Protein AF-A0AA87IDF7-F1 (afdb_monomer_lite)

Radius of gyration: 28.56 Å; chains: 1; bounding box: 85×24×60 Å

Sequence (107 aa):
MALTIEEQHETNDLDHDILATREVTFICGHKRVYEDISACQKSWMERCQRCPNCQYKRDKAYVEKLSAEINSPELLEMWLKEAPPTKTSRKGAIRLFRQGTSINTDD

Organism: NCBI:txid1161744

pLDDT: mean 75.84, std 19.81, range [39.59, 96.5]

Secondary structure (DSSP, 8-state):
------S------------EEEEEE-TTS-EEEEEEE-HHHHHHHHHHPPPHHHHHHHHHHHHHHHHHHHT-HHHHHHHHHHSPPPTTTHHHHHHHHHHTT------

Foldseek 3Di:
DDDDPDDDPVPPCPVPQFFAWDWAQAPVRDIDIDGGGGPVRSVCCRPPNHDPVVVVVVVVVVVVVVVCVVLPVVVVVVVCVVPPDDPVCPVVVVVVSVVVPDPDPDD

Structure (mmCIF, N/CA/C/O backbone):
data_AF-A0AA87IDF7-F1
#
_entry.id   AF-A0AA87IDF7-F1
#
loop_
_atom_site.group_PDB
_atom_site.id
_atom_site.type_symbol
_atom_site.label_atom_id
_atom_site.label_alt_id
_atom_site.label_comp_id
_atom_site.label_asym_id
_atom_site.label_entity_id
_atom_site.label_seq_id
_atom_site.pdbx_PDB_ins_code
_atom_site.Cartn_x
_atom_site.Cartn_y
_atom_site.Cartn_z
_atom_site.occupancy
_atom_site.B_iso_or_equiv
_atom_site.auth_seq_id
_atom_site.auth_comp_id
_atom_site.auth_asym_id
_atom_site.auth_atom_id
_atom_site.pdbx_PDB_model_num
ATOM 1 N N . MET A 1 1 ? 59.577 0.515 -18.486 1.00 39.59 1 MET A N 1
ATOM 2 C CA . MET A 1 1 ? 58.398 0.819 -19.321 1.00 39.59 1 MET A CA 1
ATOM 3 C C . MET A 1 1 ? 57.307 1.277 -18.376 1.00 39.59 1 MET A C 1
ATOM 5 O O . MET A 1 1 ? 56.912 0.500 -17.518 1.00 39.59 1 MET A O 1
ATOM 9 N N . ALA A 1 2 ? 56.973 2.565 -18.427 1.00 48.41 2 ALA A N 1
ATOM 10 C CA . ALA A 1 2 ? 55.965 3.187 -17.579 1.00 48.41 2 ALA A CA 1
ATOM 11 C C . ALA A 1 2 ? 54.576 2.844 -18.124 1.00 48.41 2 ALA A C 1
ATOM 13 O O . ALA A 1 2 ? 54.342 3.005 -19.320 1.00 48.41 2 ALA A O 1
ATOM 14 N N . LEU A 1 3 ? 53.688 2.354 -17.262 1.00 47.91 3 LEU A N 1
ATOM 15 C CA . LEU A 1 3 ? 52.273 2.229 -17.588 1.00 47.91 3 LEU A CA 1
ATOM 16 C C . LEU A 1 3 ? 51.656 3.615 -17.390 1.00 47.91 3 LEU A C 1
ATOM 18 O O . LEU A 1 3 ? 51.617 4.134 -16.275 1.00 47.91 3 LEU A O 1
ATOM 22 N N . THR A 1 4 ? 51.294 4.246 -18.501 1.00 49.31 4 THR A N 1
ATOM 23 C CA . THR A 1 4 ? 50.634 5.546 -18.560 1.00 49.31 4 THR A CA 1
ATOM 24 C C . THR A 1 4 ? 49.257 5.447 -17.921 1.00 49.31 4 THR A C 1
ATOM 26 O O . THR A 1 4 ? 48.432 4.624 -18.307 1.00 49.31 4 THR A O 1
ATOM 29 N N . ILE A 1 5 ? 49.060 6.284 -16.909 1.00 54.81 5 ILE A N 1
ATOM 30 C CA . ILE A 1 5 ? 47.806 6.544 -16.211 1.00 54.81 5 ILE A CA 1
ATOM 31 C C . ILE A 1 5 ? 46.926 7.329 -17.182 1.00 54.81 5 ILE A C 1
ATOM 33 O O . ILE A 1 5 ? 46.970 8.547 -17.167 1.00 54.81 5 ILE A O 1
ATOM 37 N N . GLU A 1 6 ? 46.212 6.659 -18.077 1.00 56.00 6 GLU A N 1
ATOM 38 C CA . GLU A 1 6 ? 45.100 7.247 -18.825 1.00 56.00 6 GLU A CA 1
ATOM 39 C C . GLU A 1 6 ? 44.298 6.126 -19.495 1.00 56.00 6 GLU A C 1
ATOM 41 O O . GLU A 1 6 ? 44.863 5.175 -20.024 1.00 56.00 6 GLU A O 1
ATOM 46 N N . GLU A 1 7 ? 42.973 6.260 -19.432 1.00 54.28 7 GLU A N 1
ATOM 47 C CA . GLU A 1 7 ? 41.974 5.405 -20.087 1.00 54.28 7 GLU A CA 1
ATOM 48 C C . GLU A 1 7 ? 41.717 4.029 -19.471 1.00 54.28 7 GLU A C 1
ATOM 50 O O . GLU A 1 7 ? 41.787 2.986 -20.112 1.00 54.28 7 GLU A O 1
ATOM 55 N N . GLN A 1 8 ? 41.234 4.059 -18.237 1.00 45.84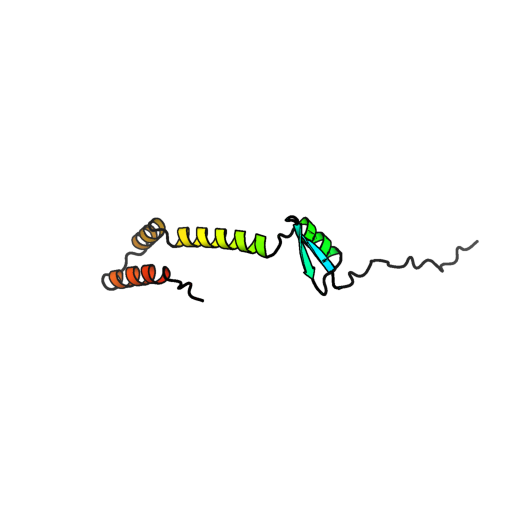 8 GLN A N 1
ATOM 56 C CA . GLN A 1 8 ? 39.894 3.535 -17.990 1.00 45.84 8 GLN A CA 1
ATOM 57 C C . GLN A 1 8 ? 39.342 4.268 -16.768 1.00 45.84 8 GLN A C 1
ATOM 59 O O . GLN A 1 8 ? 39.446 3.822 -15.629 1.00 45.84 8 GLN A O 1
ATOM 64 N N . HIS A 1 9 ? 38.724 5.427 -17.018 1.00 52.12 9 HIS A N 1
ATOM 65 C CA . HIS A 1 9 ? 37.478 5.708 -16.320 1.00 52.12 9 HIS A CA 1
ATOM 66 C C . HIS A 1 9 ? 36.554 4.552 -16.710 1.00 52.12 9 HIS A C 1
ATOM 68 O O . HIS A 1 9 ? 35.837 4.655 -17.703 1.00 52.12 9 HIS A O 1
ATOM 74 N N . GLU A 1 10 ? 36.663 3.419 -16.004 1.00 46.12 10 GLU A N 1
ATOM 75 C CA . GLU A 1 10 ? 35.549 2.493 -15.888 1.00 46.12 10 GLU A CA 1
ATOM 76 C C . GLU A 1 10 ? 34.403 3.391 -15.487 1.00 46.12 10 GLU A C 1
ATOM 78 O O . GLU A 1 10 ? 34.407 4.024 -14.423 1.00 46.12 10 GLU A O 1
ATOM 83 N N . THR A 1 11 ? 33.542 3.600 -16.473 1.00 48.47 11 THR A N 1
ATOM 84 C CA . THR A 1 11 ? 32.336 4.366 -16.347 1.00 48.47 11 THR A CA 1
ATOM 85 C C . THR A 1 11 ? 31.719 3.899 -15.056 1.00 48.47 11 THR A C 1
ATOM 87 O O . THR A 1 11 ? 31.533 2.708 -14.806 1.00 48.47 11 THR A O 1
ATOM 90 N N . ASN A 1 12 ? 31.537 4.873 -14.178 1.00 46.50 12 ASN A N 1
ATOM 91 C CA . ASN A 1 12 ? 30.797 4.760 -12.950 1.00 46.50 12 ASN A CA 1
ATOM 92 C C . ASN A 1 12 ? 29.333 4.502 -13.345 1.00 46.50 12 ASN A C 1
ATOM 94 O O . ASN A 1 12 ? 28.460 5.312 -13.058 1.00 46.50 12 ASN A O 1
ATOM 98 N N . ASP A 1 13 ? 29.084 3.373 -14.021 1.00 49.97 13 ASP A N 1
ATOM 99 C CA . ASP A 1 13 ? 27.802 2.775 -14.384 1.00 49.97 13 ASP A CA 1
ATOM 100 C C . ASP A 1 13 ? 27.181 2.168 -13.121 1.00 49.97 13 ASP A C 1
ATOM 102 O O . ASP A 1 13 ? 26.532 1.123 -13.110 1.00 49.97 13 ASP A O 1
ATOM 106 N N . LEU A 1 14 ? 27.358 2.878 -12.008 1.00 50.69 14 LEU A N 1
ATOM 107 C CA . LEU A 1 14 ? 26.304 3.072 -11.053 1.00 50.69 14 LEU A CA 1
ATOM 108 C C . LEU A 1 14 ? 25.164 3.691 -11.865 1.00 50.69 14 LEU A C 1
ATOM 110 O O . LEU A 1 14 ? 25.070 4.913 -11.916 1.00 50.69 14 LEU A O 1
ATOM 114 N N . ASP A 1 15 ? 24.377 2.857 -12.557 1.00 55.12 15 ASP A N 1
ATOM 115 C CA . ASP A 1 15 ? 23.079 3.191 -13.135 1.00 55.12 15 ASP A CA 1
ATOM 116 C C . ASP A 1 15 ? 22.375 4.057 -12.094 1.00 55.12 15 ASP A C 1
ATOM 118 O O . ASP A 1 15 ? 21.833 3.564 -11.099 1.00 55.12 15 ASP A O 1
ATOM 122 N N . HIS A 1 16 ? 22.509 5.377 -12.242 1.00 59.44 16 HIS A N 1
ATOM 123 C CA . HIS A 1 16 ? 21.877 6.318 -11.346 1.00 59.44 16 HIS A CA 1
ATOM 124 C C . HIS A 1 16 ? 20.416 5.982 -11.477 1.00 59.44 16 HIS A C 1
ATOM 126 O O . HIS A 1 16 ? 19.936 5.840 -12.591 1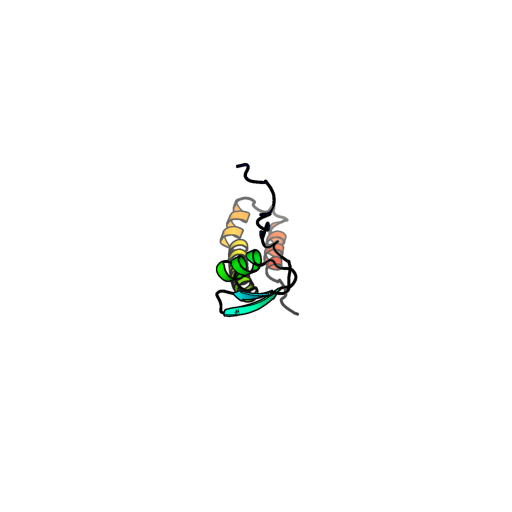.00 59.44 16 HIS A O 1
ATOM 132 N N . ASP A 1 17 ? 19.770 5.727 -10.353 1.00 69.31 17 ASP A N 1
ATOM 133 C CA . ASP A 1 17 ? 18.457 5.117 -10.248 1.00 69.31 17 ASP A CA 1
ATOM 134 C C . ASP A 1 17 ? 17.419 6.038 -10.937 1.00 69.31 17 ASP A C 1
ATOM 136 O O . ASP A 1 17 ? 16.732 6.816 -10.279 1.00 69.31 17 ASP A O 1
ATOM 140 N N . ILE A 1 18 ? 17.384 6.043 -12.283 1.00 74.12 18 ILE A N 1
ATOM 141 C CA . ILE A 1 18 ? 16.689 7.054 -13.084 1.00 74.12 18 ILE A CA 1
ATOM 142 C C . ILE A 1 18 ? 15.222 6.855 -12.784 1.00 74.12 18 ILE A C 1
ATOM 144 O O . ILE A 1 18 ? 14.644 5.823 -13.149 1.00 74.12 18 ILE A O 1
ATOM 148 N N . LEU A 1 19 ? 14.638 7.836 -12.106 1.00 82.06 19 LEU A N 1
ATOM 149 C CA . LEU A 1 19 ? 13.211 7.895 -11.867 1.00 82.06 19 LEU A CA 1
ATOM 150 C C . LEU A 1 19 ? 12.529 7.939 -13.232 1.00 82.06 19 LEU A C 1
ATOM 152 O O . LEU A 1 19 ? 12.822 8.790 -14.068 1.00 82.06 19 LEU A O 1
ATOM 156 N N . ALA A 1 20 ? 11.699 6.940 -13.495 1.00 85.50 20 ALA A N 1
ATOM 157 C CA . ALA A 1 20 ? 10.984 6.828 -14.753 1.00 85.50 20 ALA A CA 1
ATOM 158 C C . ALA A 1 20 ? 9.680 6.076 -14.530 1.00 85.50 20 ALA A C 1
ATOM 160 O O . ALA A 1 20 ? 9.497 5.372 -13.532 1.00 85.50 20 ALA A O 1
ATOM 161 N N . THR A 1 21 ? 8.791 6.197 -15.509 1.00 92.56 21 THR A N 1
ATOM 162 C CA . THR A 1 21 ? 7.535 5.456 -15.523 1.00 92.56 21 THR A CA 1
ATOM 163 C C . THR A 1 21 ? 7.813 3.961 -15.671 1.00 92.56 21 THR A C 1
ATOM 165 O O . THR A 1 21 ? 8.391 3.520 -16.665 1.00 92.56 21 THR A O 1
ATOM 168 N N . ARG A 1 22 ? 7.408 3.165 -14.680 1.00 92.19 22 ARG A N 1
ATOM 169 C CA . ARG A 1 22 ? 7.640 1.717 -14.631 1.00 92.19 22 ARG A CA 1
ATOM 170 C C . ARG A 1 22 ? 6.343 0.974 -14.307 1.00 92.19 22 ARG A C 1
ATOM 172 O O . ARG A 1 22 ? 5.632 1.311 -13.363 1.00 92.19 22 ARG A O 1
ATOM 179 N N . GLU A 1 23 ? 6.050 -0.081 -15.069 1.00 95.88 23 GLU A N 1
ATOM 180 C CA . GLU A 1 23 ? 5.015 -1.060 -14.709 1.00 95.88 23 GLU A CA 1
ATOM 181 C C . GLU A 1 23 ? 5.557 -1.999 -13.619 1.00 95.88 23 GLU A C 1
ATOM 183 O O . GLU A 1 23 ? 6.617 -2.607 -13.792 1.00 95.88 23 GLU A O 1
ATOM 188 N N . VAL A 1 24 ? 4.821 -2.108 -12.514 1.00 95.69 24 VAL A N 1
ATOM 189 C CA . VAL A 1 24 ? 5.066 -2.981 -11.361 1.00 95.69 24 VAL A CA 1
ATOM 190 C C . VAL A 1 24 ? 4.031 -4.101 -11.378 1.00 95.69 24 VAL A C 1
ATOM 192 O O . VAL A 1 24 ? 2.825 -3.836 -11.351 1.00 95.69 24 VAL A O 1
ATOM 195 N N . THR A 1 25 ? 4.489 -5.352 -11.379 1.00 96.50 25 THR A N 1
ATOM 196 C CA . THR A 1 25 ? 3.627 -6.532 -11.214 1.00 96.50 25 THR A CA 1
ATOM 197 C C . THR A 1 25 ? 3.716 -7.043 -9.779 1.00 96.50 25 THR A C 1
ATOM 199 O O . THR A 1 25 ? 4.715 -7.617 -9.362 1.00 96.50 25 THR A O 1
ATOM 202 N N . PHE A 1 26 ? 2.658 -6.845 -8.997 1.00 96.50 26 PHE A N 1
ATOM 203 C CA . PHE A 1 26 ? 2.609 -7.290 -7.606 1.00 96.50 26 PHE A CA 1
ATOM 204 C C . PHE A 1 26 ? 2.474 -8.813 -7.499 1.00 96.50 26 PHE A C 1
ATOM 206 O O . PHE A 1 26 ? 1.884 -9.449 -8.368 1.00 96.50 26 PHE A O 1
ATOM 213 N N . ILE A 1 27 ? 2.873 -9.378 -6.354 1.00 94.00 27 ILE A N 1
ATOM 214 C CA . ILE A 1 27 ? 2.790 -10.820 -6.026 1.00 94.00 27 ILE A CA 1
ATOM 215 C C . ILE A 1 27 ? 1.405 -11.429 -6.316 1.00 94.00 27 ILE A C 1
ATOM 217 O O . ILE A 1 27 ? 1.281 -12.579 -6.720 1.00 94.00 27 ILE A O 1
ATOM 221 N N . CYS A 1 28 ? 0.338 -10.651 -6.125 1.00 94.50 28 CYS A N 1
ATOM 222 C CA . CYS A 1 28 ? -1.040 -11.068 -6.409 1.00 94.50 28 CYS A CA 1
ATOM 223 C C . CYS A 1 28 ? -1.436 -11.047 -7.902 1.00 94.50 28 CYS A C 1
ATOM 225 O O . CYS A 1 28 ? -2.614 -11.196 -8.209 1.00 94.50 28 CYS A O 1
ATOM 227 N N . GLY A 1 29 ? -0.498 -10.788 -8.816 1.00 94.38 29 GLY A N 1
ATOM 228 C CA . GLY A 1 29 ? -0.710 -10.698 -10.264 1.00 94.38 29 GLY A CA 1
ATOM 229 C C . GLY A 1 29 ? -1.236 -9.348 -10.765 1.00 94.38 29 GLY A C 1
ATOM 230 O O . GLY A 1 29 ? -1.233 -9.098 -11.967 1.00 94.38 29 GLY A O 1
ATOM 231 N N . HIS A 1 30 ? -1.670 -8.450 -9.874 1.00 96.19 30 HIS A N 1
ATOM 232 C CA . HIS A 1 30 ? -2.101 -7.111 -10.275 1.00 96.19 30 HIS A CA 1
ATOM 233 C C . HIS A 1 30 ? -0.927 -6.287 -10.800 1.00 96.19 30 HIS A C 1
ATOM 235 O O . HIS A 1 30 ? 0.138 -6.259 -10.187 1.00 96.19 30 HIS A O 1
ATOM 241 N N . LYS A 1 31 ? -1.168 -5.547 -11.878 1.00 96.31 31 LYS A N 1
ATOM 242 C CA . LYS A 1 31 ? -0.209 -4.615 -12.466 1.00 96.31 31 LYS A CA 1
ATOM 243 C C . LYS A 1 31 ? -0.620 -3.179 -12.198 1.00 96.31 31 L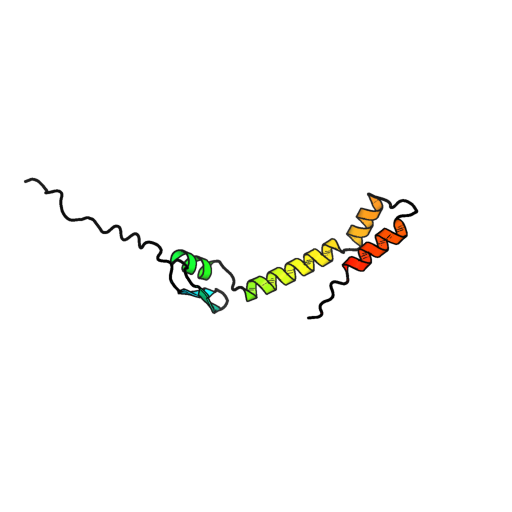YS A C 1
ATOM 245 O O . LYS A 1 31 ? -1.812 -2.869 -12.250 1.00 96.31 31 LYS A O 1
ATOM 250 N N . ARG A 1 32 ? 0.348 -2.308 -11.918 1.00 95.62 32 ARG A N 1
ATOM 251 C CA . ARG A 1 32 ? 0.154 -0.853 -11.918 1.00 95.62 32 ARG A CA 1
ATOM 252 C C . ARG A 1 32 ? 1.364 -0.143 -12.486 1.00 95.62 32 ARG A C 1
ATOM 254 O O . ARG A 1 32 ? 2.488 -0.598 -12.319 1.00 95.62 32 ARG A O 1
ATOM 261 N N . VAL A 1 33 ? 1.104 0.988 -13.121 1.00 95.62 33 VAL A N 1
ATOM 262 C CA . VAL A 1 33 ? 2.135 1.900 -13.598 1.00 95.62 33 VAL A CA 1
ATOM 263 C C . VAL A 1 33 ? 2.388 2.939 -12.514 1.00 95.62 33 VAL A C 1
ATOM 265 O O . VAL A 1 33 ? 1.438 3.509 -11.976 1.00 95.62 33 VAL A O 1
ATOM 268 N N . TYR A 1 34 ? 3.658 3.136 -12.180 1.00 93.62 34 TYR A N 1
ATOM 269 C CA . TYR A 1 34 ? 4.122 4.172 -11.269 1.00 93.62 34 TYR A CA 1
ATOM 270 C C . TYR A 1 34 ? 5.058 5.104 -12.025 1.00 93.62 34 TYR A C 1
ATOM 272 O O . TYR A 1 34 ? 5.933 4.639 -12.755 1.00 93.62 34 TYR A O 1
ATOM 280 N N . GLU A 1 35 ? 4.853 6.401 -11.852 1.00 94.38 35 GLU A N 1
ATOM 281 C CA . GLU A 1 35 ? 5.729 7.445 -12.375 1.00 94.38 35 GLU A CA 1
ATOM 282 C C . GLU A 1 35 ? 6.864 7.701 -11.387 1.00 94.38 35 GLU A C 1
ATOM 284 O O . GLU A 1 35 ? 6.708 7.474 -10.187 1.00 94.38 35 GLU A O 1
ATOM 289 N N . ASP A 1 36 ? 8.008 8.132 -11.914 1.00 92.56 36 ASP A N 1
ATOM 290 C CA . ASP A 1 36 ? 9.164 8.566 -11.133 1.00 92.56 36 ASP A CA 1
ATOM 291 C C . ASP A 1 36 ? 9.613 7.595 -10.034 1.00 92.56 36 ASP A C 1
ATOM 293 O O . ASP A 1 36 ? 10.060 8.009 -8.966 1.00 92.56 36 ASP A O 1
ATOM 297 N N . ILE A 1 37 ? 9.524 6.289 -10.297 1.00 91.31 37 ILE A N 1
ATOM 298 C CA . ILE A 1 37 ? 10.099 5.278 -9.409 1.00 91.31 37 ILE A CA 1
ATOM 299 C C . ILE A 1 37 ? 11.371 4.719 -9.999 1.00 91.31 37 ILE A C 1
ATOM 301 O O . ILE A 1 37 ? 11.510 4.604 -11.209 1.00 91.31 37 ILE A O 1
ATOM 305 N N . SER A 1 38 ? 12.277 4.327 -9.128 1.00 90.81 38 SER A N 1
ATOM 306 C CA . SER A 1 38 ? 13.572 3.758 -9.437 1.00 90.81 38 SER A CA 1
ATOM 307 C C . SER A 1 38 ? 13.481 2.265 -9.801 1.00 90.81 38 SER A C 1
ATOM 309 O O . SER A 1 38 ? 12.454 1.608 -9.578 1.00 90.81 38 SER A O 1
ATOM 311 N N . ALA A 1 39 ? 14.538 1.688 -10.383 1.00 89.31 39 ALA A N 1
ATOM 312 C CA . ALA A 1 39 ? 14.547 0.254 -10.696 1.00 89.31 39 ALA A CA 1
ATOM 313 C C . ALA A 1 39 ? 14.578 -0.589 -9.411 1.00 89.31 39 ALA A C 1
ATOM 315 O O . ALA A 1 39 ? 13.896 -1.617 -9.312 1.00 89.31 39 ALA A O 1
ATOM 316 N N . CYS A 1 40 ? 15.310 -0.109 -8.402 1.00 90.62 40 CYS A N 1
ATOM 317 C CA . CYS A 1 40 ? 15.341 -0.704 -7.072 1.00 90.62 40 CYS A CA 1
ATOM 318 C C . CYS A 1 40 ? 13.954 -0.665 -6.412 1.00 90.62 40 CYS A C 1
ATOM 320 O O . CYS A 1 40 ? 13.472 -1.694 -5.926 1.00 90.62 40 CYS A O 1
ATOM 322 N N . GLN A 1 41 ? 13.268 0.483 -6.473 1.00 90.62 41 GLN A N 1
ATOM 323 C CA . GLN A 1 41 ? 11.906 0.628 -5.953 1.00 90.62 41 GLN A CA 1
ATOM 324 C C . GLN A 1 41 ? 10.944 -0.349 -6.629 1.00 90.62 41 GLN A C 1
ATOM 326 O O . GLN A 1 41 ? 10.259 -1.089 -5.925 1.00 90.62 41 GLN A O 1
ATOM 331 N N . LYS A 1 42 ? 10.953 -0.447 -7.968 1.00 92.50 42 LYS A N 1
ATOM 332 C CA . LYS A 1 42 ? 10.161 -1.457 -8.690 1.00 92.50 42 LYS A CA 1
ATOM 333 C C . LYS A 1 42 ? 10.434 -2.867 -8.152 1.00 92.50 42 LYS A C 1
ATOM 335 O O . LYS A 1 42 ? 9.499 -3.557 -7.755 1.00 92.50 42 LYS A O 1
ATOM 340 N N . SER A 1 43 ? 11.701 -3.279 -8.093 1.00 92.44 43 SER A N 1
ATOM 341 C CA . SER A 1 43 ? 12.097 -4.621 -7.635 1.00 92.44 43 SER A CA 1
ATOM 342 C C . SER A 1 43 ? 11.648 -4.922 -6.201 1.00 92.44 43 SER A C 1
ATOM 344 O O . SER A 1 43 ? 11.255 -6.049 -5.884 1.00 92.44 43 SER A O 1
ATOM 346 N N . TRP A 1 44 ? 11.697 -3.928 -5.314 1.00 94.50 44 TRP A N 1
ATOM 347 C CA . TRP A 1 44 ? 11.191 -4.063 -3.952 1.00 94.50 44 TRP A CA 1
ATOM 348 C C . TRP A 1 44 ? 9.663 -4.183 -3.925 1.00 94.50 44 TRP A C 1
ATOM 350 O O . TRP A 1 44 ? 9.133 -5.077 -3.267 1.00 94.50 44 TRP A O 1
ATOM 360 N N . MET A 1 45 ? 8.944 -3.347 -4.678 1.00 95.06 45 MET A N 1
ATOM 361 C CA . MET A 1 45 ? 7.479 -3.379 -4.727 1.00 95.06 45 MET A CA 1
ATOM 362 C C . MET A 1 45 ? 6.950 -4.718 -5.257 1.00 95.06 45 MET A C 1
ATOM 364 O O . MET A 1 45 ? 6.024 -5.275 -4.671 1.00 95.06 45 MET A O 1
ATOM 368 N N . GLU A 1 46 ? 7.560 -5.269 -6.312 1.00 95.12 46 GLU A N 1
ATOM 369 C CA . GLU A 1 46 ? 7.161 -6.561 -6.896 1.00 95.12 46 GLU A CA 1
ATOM 370 C C . GLU A 1 46 ? 7.384 -7.738 -5.934 1.00 95.12 46 GLU A C 1
ATOM 372 O O . GLU A 1 46 ? 6.580 -8.670 -5.904 1.00 95.12 46 GLU A O 1
ATOM 377 N N . ARG A 1 47 ? 8.445 -7.691 -5.113 1.00 94.25 47 ARG A N 1
ATOM 378 C CA . ARG A 1 47 ? 8.820 -8.784 -4.196 1.00 94.25 47 ARG A CA 1
ATOM 379 C C . ARG A 1 47 ? 8.219 -8.680 -2.801 1.00 94.25 47 ARG A C 1
ATOM 381 O O . ARG A 1 47 ? 8.034 -9.703 -2.147 1.00 94.25 47 ARG A O 1
ATOM 388 N N . CYS A 1 48 ? 7.974 -7.468 -2.317 1.00 92.38 48 CYS A N 1
ATOM 389 C CA . CYS A 1 48 ? 7.689 -7.229 -0.903 1.00 92.38 48 CYS A CA 1
ATOM 390 C C . CYS A 1 48 ? 6.342 -6.550 -0.668 1.00 92.38 48 CYS A C 1
ATOM 392 O O . CYS A 1 48 ? 5.728 -6.765 0.379 1.00 92.38 48 CYS A O 1
ATOM 394 N N . GLN A 1 49 ? 5.861 -5.739 -1.611 1.00 91.88 49 GLN A N 1
ATOM 395 C CA . GLN A 1 49 ? 4.647 -4.964 -1.407 1.00 91.88 49 GLN A CA 1
ATOM 396 C C . GLN A 1 49 ? 3.416 -5.702 -1.936 1.00 91.88 49 GLN A C 1
ATOM 398 O O . GLN A 1 49 ? 3.436 -6.426 -2.932 1.00 91.88 49 GLN A O 1
ATOM 403 N N . ARG A 1 50 ? 2.288 -5.505 -1.257 1.00 94.44 50 ARG A N 1
ATOM 404 C CA . ARG A 1 50 ? 0.987 -5.944 -1.759 1.00 94.44 50 ARG A CA 1
ATOM 405 C C . ARG A 1 50 ? 0.371 -4.843 -2.598 1.00 94.44 50 ARG A C 1
ATOM 407 O O . ARG A 1 50 ? 0.554 -3.666 -2.301 1.00 94.44 50 ARG A O 1
ATOM 414 N N . CYS A 1 51 ? -0.415 -5.223 -3.602 1.00 95.62 51 CYS A N 1
ATOM 415 C CA . CYS A 1 51 ? -1.122 -4.216 -4.379 1.00 95.62 51 CYS A CA 1
ATOM 416 C C . CYS A 1 51 ? -2.082 -3.414 -3.471 1.00 95.62 51 CYS A C 1
ATOM 418 O O . CYS A 1 51 ? -2.597 -3.972 -2.490 1.00 95.62 51 CYS A O 1
ATOM 420 N N . PRO A 1 52 ? -2.391 -2.149 -3.811 1.00 93.88 52 PRO A N 1
ATOM 421 C CA . PRO A 1 52 ? -3.235 -1.285 -2.981 1.00 93.88 52 PRO A CA 1
ATOM 422 C C . PRO A 1 52 ? -4.590 -1.899 -2.601 1.00 93.88 52 PRO A C 1
ATOM 424 O O . PRO A 1 52 ? -5.050 -1.741 -1.476 1.00 93.88 52 PRO A O 1
ATOM 427 N N . ASN A 1 53 ? -5.208 -2.677 -3.497 1.00 94.50 53 ASN A N 1
ATOM 428 C CA . ASN A 1 53 ? -6.490 -3.334 -3.221 1.00 94.50 53 ASN A CA 1
ATOM 429 C C . ASN A 1 53 ? -6.351 -4.473 -2.191 1.00 94.50 53 ASN A C 1
ATOM 431 O O . ASN A 1 53 ? -7.134 -4.591 -1.252 1.00 94.50 53 ASN A O 1
ATOM 435 N N . CYS A 1 54 ? -5.323 -5.314 -2.330 1.00 94.56 54 CYS A N 1
ATOM 436 C CA . CYS A 1 54 ? -5.033 -6.372 -1.360 1.00 94.56 54 CYS A CA 1
ATOM 437 C C . CYS A 1 54 ? -4.556 -5.815 -0.011 1.00 94.56 54 CYS A C 1
ATOM 439 O O . CYS A 1 54 ? -4.718 -6.481 1.014 1.00 94.56 54 CYS A O 1
ATOM 441 N N . GLN A 1 55 ? -3.941 -4.632 -0.008 1.00 94.69 55 GLN A N 1
ATOM 442 C CA . GLN A 1 55 ? -3.604 -3.895 1.203 1.00 94.69 55 GLN A CA 1
ATOM 443 C C . GLN A 1 55 ? -4.883 -3.405 1.894 1.00 94.69 55 GLN A C 1
ATOM 445 O O . GLN A 1 55 ? -5.158 -3.834 3.010 1.00 94.69 55 GLN A O 1
ATOM 450 N N . TYR A 1 56 ? -5.730 -2.662 1.175 1.00 95.50 56 TYR A N 1
ATOM 451 C CA . TYR A 1 56 ? -7.006 -2.147 1.677 1.00 95.50 56 TYR A CA 1
ATOM 452 C C . TYR A 1 56 ? -7.895 -3.236 2.290 1.00 95.50 56 TYR A C 1
ATOM 454 O O . TYR A 1 56 ? -8.394 -3.076 3.399 1.00 95.50 56 T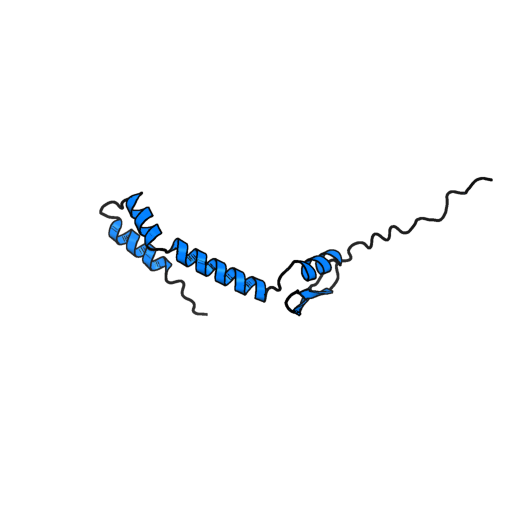YR A O 1
ATOM 462 N N . LYS A 1 57 ? -8.053 -4.384 1.617 1.00 94.88 57 LYS A N 1
ATOM 463 C CA . LYS A 1 57 ? -8.860 -5.498 2.144 1.00 94.88 57 LYS A CA 1
ATOM 464 C C . LYS A 1 57 ? -8.345 -6.034 3.484 1.00 94.88 57 LYS A C 1
ATOM 466 O O . LYS A 1 57 ? -9.152 -6.404 4.331 1.00 94.88 57 LYS A O 1
ATOM 471 N N . ARG A 1 58 ? -7.021 -6.097 3.683 1.00 93.62 58 ARG A N 1
ATOM 472 C CA . ARG A 1 58 ? -6.447 -6.518 4.973 1.00 93.62 58 ARG A CA 1
ATOM 473 C C . ARG A 1 58 ? -6.664 -5.449 6.025 1.00 93.62 58 ARG A C 1
ATOM 475 O O . ARG A 1 58 ? -7.093 -5.780 7.123 1.00 93.62 58 ARG A O 1
ATOM 482 N N . ASP A 1 59 ? -6.361 -4.205 5.683 1.00 94.62 59 ASP A N 1
ATOM 483 C CA . ASP A 1 59 ? -6.392 -3.106 6.640 1.00 94.62 59 ASP A CA 1
ATOM 484 C C . ASP A 1 59 ? -7.824 -2.856 7.113 1.00 94.62 59 ASP A C 1
ATOM 486 O O . ASP A 1 59 ? -8.049 -2.721 8.310 1.00 94.62 59 ASP A O 1
ATOM 490 N N . LYS A 1 60 ? -8.813 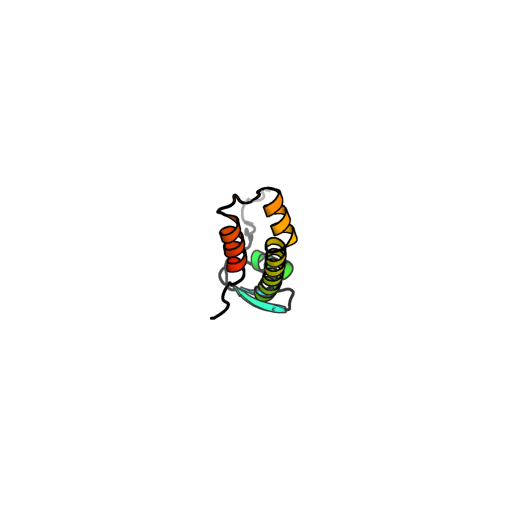-2.947 6.215 1.00 94.75 60 LYS A N 1
ATOM 491 C CA . LYS A 1 60 ? -10.236 -2.918 6.573 1.00 94.75 60 LYS A CA 1
ATOM 492 C C . LYS A 1 60 ? -10.590 -4.010 7.586 1.00 94.75 60 LYS A C 1
ATOM 494 O O . LYS A 1 60 ? -11.142 -3.703 8.634 1.00 94.75 60 LYS A O 1
ATOM 499 N N . ALA A 1 61 ? -10.213 -5.261 7.318 1.00 93.44 61 ALA A N 1
ATOM 500 C CA . ALA A 1 61 ? -10.487 -6.369 8.234 1.00 93.44 61 ALA A CA 1
ATOM 501 C C . ALA A 1 61 ? -9.775 -6.210 9.592 1.00 93.44 61 ALA A C 1
ATOM 503 O O . ALA A 1 61 ? -10.284 -6.646 10.622 1.00 93.44 61 ALA A O 1
ATOM 504 N N . TYR A 1 62 ? -8.587 -5.603 9.605 1.00 94.38 62 TYR A N 1
ATOM 505 C CA . TYR A 1 62 ? -7.859 -5.304 10.834 1.00 94.38 62 TYR A CA 1
ATOM 506 C C . TYR A 1 62 ? -8.547 -4.199 11.645 1.00 94.3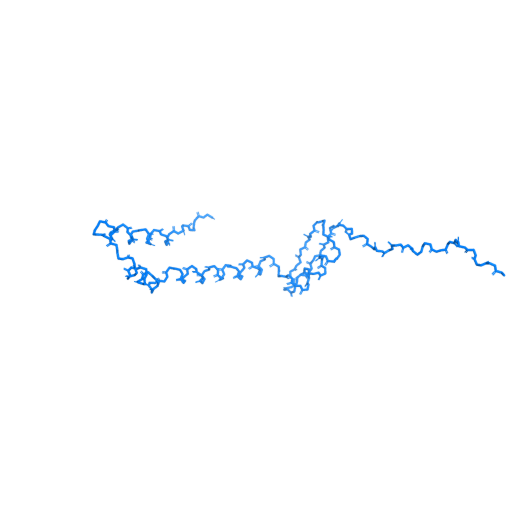8 62 TYR A C 1
ATOM 508 O O . TYR A 1 62 ? -8.778 -4.370 12.840 1.00 94.38 62 TYR A O 1
ATOM 516 N N . VAL A 1 63 ? -8.944 -3.107 10.989 1.00 93.75 63 VAL A N 1
ATOM 517 C CA . VAL A 1 63 ? -9.679 -1.998 11.612 1.00 93.75 63 VAL A CA 1
ATOM 518 C C . VAL A 1 63 ? -11.029 -2.463 12.157 1.00 93.75 63 VAL A C 1
ATOM 520 O O . VAL A 1 63 ? -11.383 -2.099 13.272 1.00 93.75 63 VAL A O 1
ATOM 523 N N . GLU A 1 64 ? -11.764 -3.303 11.427 1.00 94.06 64 GLU A N 1
ATOM 524 C CA . GLU A 1 64 ? -13.036 -3.870 11.896 1.00 94.06 64 GLU A CA 1
ATOM 525 C C . GLU A 1 64 ? -12.857 -4.702 13.173 1.00 94.06 64 GLU A C 1
ATOM 527 O O . GLU A 1 64 ? -13.635 -4.556 14.116 1.00 94.06 64 GLU A O 1
ATOM 532 N N . LYS A 1 65 ? -11.799 -5.521 13.250 1.00 93.50 65 LYS A N 1
ATOM 533 C CA . LYS A 1 65 ? -11.473 -6.284 14.465 1.00 93.50 65 LYS A CA 1
ATOM 534 C C . LYS A 1 65 ? -11.133 -5.377 15.642 1.00 93.50 65 LYS A C 1
ATOM 536 O O . LYS A 1 65 ? -11.692 -5.562 16.717 1.00 93.50 65 LYS A O 1
ATOM 541 N N . LEU A 1 66 ? -10.262 -4.390 15.430 1.00 91.88 66 LEU A N 1
ATOM 542 C CA . LEU A 1 66 ? -9.903 -3.427 16.474 1.00 91.88 66 LEU A CA 1
ATOM 543 C C . LEU A 1 66 ? -11.120 -2.635 16.958 1.00 91.88 66 LEU A C 1
ATOM 545 O O . LEU A 1 66 ? -11.280 -2.416 18.153 1.00 91.88 66 LEU A O 1
ATOM 549 N N . SER A 1 67 ? -11.997 -2.227 16.041 1.00 90.62 67 SER A N 1
ATOM 550 C CA . SER A 1 67 ? -13.233 -1.526 16.383 1.00 90.62 67 SER A CA 1
ATOM 551 C C . SER A 1 67 ? -14.146 -2.391 17.253 1.00 90.62 67 SER A C 1
ATOM 553 O O . SER A 1 67 ? -14.669 -1.909 18.256 1.00 90.62 67 SER A O 1
ATOM 555 N N . ALA A 1 68 ? -14.309 -3.674 16.918 1.00 90.06 68 ALA A N 1
ATOM 556 C CA . ALA A 1 68 ? -15.101 -4.601 17.722 1.00 90.06 68 ALA A CA 1
ATOM 557 C C . ALA A 1 68 ? -14.503 -4.817 19.122 1.00 90.06 68 ALA A C 1
ATOM 559 O O . ALA A 1 68 ? -15.242 -4.880 20.100 1.00 90.06 68 ALA A O 1
ATOM 560 N N . GLU A 1 69 ? -13.175 -4.887 19.227 1.00 89.62 69 GLU A N 1
ATOM 561 C CA . GLU A 1 69 ? -12.475 -5.034 20.504 1.00 89.62 69 GLU A CA 1
ATOM 562 C C . GLU A 1 69 ? -12.621 -3.785 21.382 1.00 89.62 69 GLU A C 1
ATOM 564 O O . GLU A 1 69 ? -13.020 -3.900 22.537 1.00 89.62 69 GLU A O 1
ATOM 569 N N . ILE A 1 70 ? -12.393 -2.588 20.831 1.00 87.56 70 ILE A N 1
ATOM 570 C CA . ILE A 1 70 ? -12.535 -1.310 21.554 1.00 87.56 70 ILE A CA 1
ATOM 571 C C . ILE A 1 70 ? -13.972 -1.099 22.038 1.00 87.56 70 ILE A C 1
ATOM 573 O O . ILE A 1 70 ? -14.192 -0.627 23.152 1.00 87.56 70 ILE A O 1
ATOM 577 N N . ASN A 1 71 ? -14.952 -1.462 21.210 1.00 83.00 71 ASN A N 1
ATOM 578 C CA . ASN A 1 71 ? -16.368 -1.343 21.543 1.00 83.00 71 ASN A CA 1
ATOM 579 C C . ASN A 1 71 ? -16.916 -2.575 22.281 1.00 83.00 71 ASN A C 1
ATOM 581 O O . ASN A 1 71 ? -18.136 -2.721 22.399 1.00 83.00 71 ASN A O 1
ATOM 585 N N . SER A 1 72 ? -16.046 -3.465 22.769 1.00 87.38 72 SER A N 1
ATOM 586 C CA . SER A 1 72 ? -16.477 -4.663 23.480 1.00 87.38 72 SER A CA 1
ATOM 587 C C . SER A 1 72 ? -17.169 -4.307 24.805 1.00 87.38 72 SER A C 1
ATOM 589 O O . SER A 1 72 ? -16.728 -3.404 25.534 1.00 87.38 72 SER A O 1
ATOM 591 N N . PRO A 1 73 ? -18.271 -4.997 25.147 1.00 84.88 73 PRO A N 1
ATOM 592 C CA . PRO A 1 73 ? -18.954 -4.789 26.417 1.00 84.88 73 PRO A CA 1
ATOM 593 C C . PRO A 1 73 ? -18.052 -5.120 27.612 1.00 84.88 73 PRO A C 1
ATOM 595 O O . PRO A 1 73 ? -18.160 -4.468 28.645 1.00 84.88 73 PRO A O 1
ATOM 598 N N . GLU A 1 74 ? -17.120 -6.063 27.468 1.00 85.88 74 GLU A N 1
ATOM 599 C CA . GLU A 1 74 ? -16.164 -6.434 28.511 1.00 85.88 74 GLU A CA 1
ATOM 600 C C . GLU A 1 74 ? -15.236 -5.269 28.871 1.00 85.88 74 GLU A C 1
ATOM 602 O O . GLU A 1 74 ? -15.064 -4.959 30.054 1.00 85.88 74 GLU A O 1
ATOM 607 N N . LEU A 1 75 ? -14.683 -4.571 27.869 1.00 83.25 75 LEU A N 1
ATOM 608 C CA . LEU A 1 75 ? -13.899 -3.363 28.123 1.00 83.25 75 LEU A CA 1
ATOM 609 C C . LEU A 1 75 ? -14.771 -2.275 28.746 1.00 83.25 75 LEU A C 1
ATOM 611 O O . LEU A 1 75 ? -14.359 -1.667 29.731 1.00 83.25 75 LEU A O 1
ATOM 615 N N . LEU A 1 76 ? -15.986 -2.052 28.240 1.00 81.00 76 LEU A N 1
ATOM 616 C CA . LEU A 1 76 ? -16.903 -1.072 28.827 1.00 81.00 76 LEU A CA 1
ATOM 617 C C . LEU A 1 76 ? -17.169 -1.357 30.316 1.00 81.00 76 LEU A C 1
ATOM 619 O O . LEU A 1 76 ? -17.136 -0.442 31.139 1.00 81.00 76 LEU A O 1
ATOM 623 N N . GLU A 1 77 ? -17.396 -2.615 30.686 1.00 84.00 77 GLU A N 1
ATOM 624 C CA . GLU A 1 77 ? -17.582 -3.015 32.080 1.00 84.00 77 GLU A CA 1
ATOM 625 C C . GLU A 1 77 ? -16.332 -2.788 32.934 1.00 84.00 77 GLU A C 1
ATOM 627 O O . GLU A 1 77 ? -16.453 -2.329 34.072 1.00 84.00 77 GLU A O 1
ATOM 632 N N . MET A 1 78 ? -15.139 -3.077 32.406 1.00 85.31 78 MET A N 1
ATOM 633 C CA . MET A 1 78 ? -13.876 -2.771 33.085 1.00 85.31 78 MET A CA 1
ATOM 634 C C . MET A 1 78 ? -13.720 -1.267 33.324 1.00 85.31 78 MET A C 1
ATOM 636 O O . MET A 1 78 ? -13.466 -0.849 34.452 1.00 85.31 78 MET A O 1
ATOM 640 N N . TRP A 1 79 ? -13.953 -0.444 32.300 1.00 79.69 79 TRP A N 1
ATOM 641 C CA . TRP A 1 79 ? -13.902 1.016 32.406 1.00 79.69 79 TRP A CA 1
ATOM 642 C C . TRP A 1 79 ? -14.881 1.552 33.458 1.00 79.69 79 TRP A C 1
ATOM 644 O O . TRP A 1 79 ? -14.528 2.423 34.253 1.00 79.69 79 TRP A O 1
ATOM 654 N N . LEU A 1 80 ? -16.099 1.007 33.511 1.00 79.88 80 LEU A N 1
ATOM 655 C CA . LEU A 1 80 ? -17.108 1.391 34.501 1.00 79.88 80 LEU A CA 1
ATOM 656 C C . LEU A 1 80 ? -16.767 0.939 35.933 1.00 79.88 80 LEU A C 1
ATOM 658 O O . LEU A 1 80 ? -17.256 1.559 36.880 1.00 79.88 80 LEU A O 1
ATOM 662 N N . LYS A 1 81 ? -15.969 -0.125 36.104 1.00 82.69 81 LYS A N 1
ATOM 663 C CA . LYS A 1 81 ? -15.472 -0.590 37.413 1.00 82.69 81 LYS A CA 1
ATOM 664 C C . LYS A 1 81 ? -14.319 0.272 37.926 1.00 82.69 81 LYS A C 1
ATOM 666 O O . LYS A 1 81 ? -14.338 0.645 39.094 1.00 82.69 81 LYS A O 1
ATOM 671 N N . GLU A 1 82 ? -13.360 0.598 37.061 1.00 79.50 82 GLU A N 1
ATOM 672 C CA . GLU A 1 82 ? -12.183 1.416 37.398 1.00 79.50 82 GLU A CA 1
ATOM 673 C C . GLU A 1 82 ? -12.551 2.889 37.643 1.00 79.50 82 GLU A C 1
ATOM 675 O O . GLU A 1 82 ? -12.060 3.520 38.577 1.00 79.50 82 GLU A O 1
ATOM 680 N N . ALA A 1 83 ? -13.469 3.440 36.844 1.00 73.56 83 ALA A N 1
ATOM 681 C CA . ALA A 1 83 ? -13.946 4.814 36.974 1.00 73.56 83 ALA A CA 1
ATOM 682 C C . ALA A 1 83 ? -15.482 4.845 37.079 1.00 73.56 83 ALA A C 1
ATOM 684 O O . ALA A 1 83 ? -16.175 5.148 36.100 1.00 73.56 83 ALA A O 1
ATOM 685 N N . PRO A 1 84 ? -16.055 4.546 38.262 1.00 66.81 84 PRO A N 1
ATOM 686 C CA . PRO A 1 84 ? -17.498 4.532 38.434 1.00 66.81 84 PRO A CA 1
ATOM 687 C C . PRO A 1 84 ? -18.073 5.935 38.183 1.00 66.81 84 PRO A C 1
ATOM 689 O O . PRO A 1 84 ? -17.683 6.899 38.848 1.00 66.81 84 PRO A O 1
ATOM 692 N N . PRO A 1 85 ? -19.034 6.093 37.255 1.00 63.06 85 PRO A N 1
ATOM 693 C CA . PRO A 1 85 ? -19.591 7.402 36.959 1.00 63.06 85 PRO A CA 1
ATOM 694 C C . PRO A 1 85 ? -20.344 7.946 38.180 1.00 63.06 85 PRO A C 1
ATOM 696 O O . PRO A 1 85 ? -21.195 7.261 38.763 1.00 63.06 85 PRO A O 1
ATOM 699 N N . THR A 1 86 ? -20.073 9.203 38.541 1.00 62.41 86 THR A N 1
ATOM 700 C CA . THR A 1 86 ? -20.842 9.943 39.554 1.00 62.41 86 THR A CA 1
ATOM 701 C C . THR A 1 86 ? -22.308 10.068 39.109 1.00 62.41 86 THR A C 1
ATOM 703 O O . THR A 1 86 ? -22.618 10.001 37.919 1.00 62.41 86 THR A O 1
ATOM 706 N N . LYS A 1 87 ? -23.255 10.183 40.055 1.00 55.78 87 LYS A N 1
ATOM 707 C CA . LYS A 1 87 ? -24.712 9.996 39.831 1.00 55.78 87 LYS A CA 1
ATOM 708 C C . LYS A 1 87 ? -25.330 10.836 38.690 1.00 55.78 87 LYS A C 1
ATOM 710 O O . LYS A 1 87 ? -26.367 10.447 38.161 1.00 55.78 87 LYS A O 1
ATOM 715 N N . THR A 1 88 ? -24.698 11.932 38.274 1.00 52.69 88 THR A N 1
ATOM 716 C CA . THR A 1 88 ? -25.098 12.777 37.132 1.00 52.69 88 THR A CA 1
ATOM 717 C C . THR A 1 88 ? -24.554 12.308 35.772 1.00 52.69 88 THR A C 1
ATOM 719 O O . THR A 1 88 ? -25.125 12.646 34.741 1.00 52.69 88 THR A O 1
ATOM 722 N N . SER A 1 89 ? -23.500 11.486 35.746 1.00 54.16 89 SER A N 1
ATOM 723 C CA . SER A 1 89 ? -22.771 11.061 34.538 1.00 54.16 89 SER A CA 1
ATOM 724 C C . SER A 1 89 ? -23.265 9.731 33.946 1.00 54.16 89 SER A C 1
ATOM 726 O O . SER A 1 89 ? -23.153 9.495 32.745 1.00 54.16 89 SER A O 1
ATOM 728 N N . ARG A 1 90 ? -23.910 8.866 34.744 1.00 51.66 90 ARG A N 1
ATOM 729 C CA . ARG A 1 90 ? -24.270 7.496 34.318 1.00 51.66 90 ARG A CA 1
ATOM 730 C C . ARG A 1 90 ? -25.223 7.442 33.108 1.00 51.66 90 ARG A C 1
ATOM 732 O O . ARG A 1 90 ? -25.078 6.566 32.264 1.00 51.66 90 ARG A O 1
ATOM 739 N N . LYS A 1 91 ? -26.158 8.394 32.973 1.00 54.66 91 LYS A N 1
ATOM 740 C CA . LYS A 1 91 ? -27.024 8.512 31.777 1.00 54.66 91 LYS A CA 1
ATOM 741 C C . LYS A 1 91 ? -26.301 9.112 30.562 1.00 54.66 91 LYS A C 1
ATOM 743 O O . LYS A 1 91 ? -26.693 8.813 29.440 1.00 54.66 91 LYS A O 1
ATOM 748 N N . GLY A 1 92 ? -25.275 9.941 30.772 1.00 54.66 92 GLY A N 1
ATOM 749 C CA . GLY A 1 92 ? -24.489 10.574 29.707 1.00 54.66 92 GLY A CA 1
ATOM 750 C C . GLY A 1 92 ? -23.428 9.642 29.118 1.00 54.66 92 GLY A C 1
ATOM 751 O O . GLY A 1 92 ? -23.337 9.521 27.901 1.00 54.66 92 GLY A O 1
ATOM 752 N N . ALA A 1 93 ? -22.707 8.910 29.971 1.00 55.38 93 ALA A N 1
ATOM 753 C CA . ALA A 1 93 ? -21.665 7.963 29.568 1.00 55.38 93 ALA A CA 1
ATOM 754 C C . ALA A 1 93 ? -22.211 6.825 28.685 1.00 55.38 93 ALA A C 1
ATOM 756 O O . ALA A 1 93 ? -21.638 6.519 27.643 1.00 55.38 93 ALA A O 1
ATOM 757 N N . ILE A 1 94 ? -23.380 6.271 29.032 1.00 57.09 94 ILE A N 1
ATOM 758 C CA . ILE A 1 94 ? -24.055 5.243 28.218 1.00 57.09 94 ILE A CA 1
ATOM 759 C C . ILE A 1 94 ? -24.517 5.818 26.866 1.00 57.09 94 ILE A C 1
ATOM 761 O O . ILE A 1 94 ? -24.504 5.119 25.855 1.00 57.09 94 ILE A O 1
ATOM 765 N N . ARG A 1 95 ? -24.912 7.100 26.817 1.00 54.34 95 ARG A N 1
ATOM 766 C CA . ARG A 1 95 ? -25.352 7.767 25.579 1.00 54.34 95 ARG A CA 1
ATOM 767 C C . ARG A 1 95 ? -24.190 8.016 24.614 1.00 54.34 95 ARG A C 1
ATOM 769 O O . ARG A 1 95 ? -24.371 7.815 23.420 1.00 54.34 95 ARG A O 1
ATOM 776 N N . LEU A 1 96 ? -23.021 8.402 25.131 1.00 54.25 96 LEU A N 1
ATOM 777 C CA . LEU A 1 96 ? -21.806 8.635 24.340 1.00 54.25 96 LEU A CA 1
ATOM 778 C C . LEU A 1 96 ? -21.247 7.335 23.748 1.00 54.25 96 LEU A C 1
ATOM 780 O O . LEU A 1 96 ? -20.952 7.295 22.558 1.00 54.25 96 LEU A O 1
ATOM 784 N N . PHE A 1 97 ? -21.205 6.250 24.530 1.00 53.22 97 PHE A N 1
ATOM 785 C CA . PHE A 1 97 ? -20.795 4.930 24.026 1.00 53.22 97 PHE A CA 1
ATOM 786 C C . PHE A 1 97 ? -21.713 4.436 22.899 1.00 53.22 97 PHE A C 1
ATOM 788 O O . PHE A 1 97 ? -21.262 3.897 21.895 1.00 53.22 97 PHE A O 1
ATOM 795 N N . ARG A 1 98 ? -23.022 4.682 23.027 1.00 51.59 98 ARG A N 1
ATOM 796 C CA . ARG A 1 98 ? -24.012 4.272 22.025 1.00 51.59 98 ARG A CA 1
ATOM 797 C C . ARG A 1 98 ? -23.971 5.133 20.754 1.00 51.59 98 ARG A C 1
ATOM 799 O O . ARG A 1 98 ? -24.253 4.620 19.679 1.00 51.59 98 ARG A O 1
ATOM 806 N N . GLN A 1 99 ? -23.587 6.407 20.850 1.00 51.72 99 GLN A N 1
ATOM 807 C CA . GLN A 1 99 ? -23.438 7.303 19.692 1.00 51.72 99 GLN A CA 1
ATOM 808 C C . GLN A 1 99 ? -22.160 7.044 18.874 1.00 51.72 99 GLN A C 1
ATOM 810 O O . GLN A 1 99 ? -22.147 7.337 17.684 1.00 51.72 99 GLN A O 1
ATOM 815 N N . GLY A 1 100 ? -21.124 6.426 19.455 1.00 46.53 100 GLY A N 1
ATOM 816 C CA . GLY A 1 100 ? -19.926 5.990 18.716 1.00 46.53 100 GLY A CA 1
ATOM 817 C C . GLY A 1 100 ? -20.150 4.804 17.764 1.00 46.53 100 GLY A C 1
ATOM 818 O O . GLY A 1 100 ? -19.277 4.499 16.959 1.00 46.53 100 GLY A O 1
ATOM 819 N N . THR A 1 101 ? -21.317 4.149 17.828 1.00 48.72 101 THR A N 1
ATOM 820 C CA . THR A 1 101 ? -21.664 2.989 16.980 1.00 48.72 101 THR A CA 1
ATOM 821 C C . THR A 1 101 ? -22.399 3.348 15.684 1.00 48.72 101 THR A C 1
ATOM 823 O O . THR A 1 101 ? -22.621 2.471 14.855 1.00 48.72 101 THR A O 1
ATOM 826 N N . SER A 1 102 ? -22.743 4.624 15.465 1.00 44.88 102 SER A N 1
ATOM 827 C CA . SER A 1 102 ? -23.324 5.105 14.205 1.00 44.88 102 SER A CA 1
ATOM 828 C C . SER A 1 102 ? -22.312 5.957 13.438 1.00 44.88 102 SER A C 1
ATOM 830 O O . SER A 1 102 ? -22.429 7.181 13.375 1.00 44.88 102 SER A O 1
ATOM 832 N N . ILE A 1 103 ? -21.303 5.317 12.852 1.00 46.00 103 ILE A N 1
ATOM 833 C CA . ILE A 1 103 ? -20.648 5.904 11.682 1.00 46.00 103 ILE A CA 1
ATOM 834 C C . ILE A 1 103 ? -21.590 5.587 10.525 1.00 46.00 103 ILE A C 1
ATOM 836 O O . ILE A 1 103 ? -21.646 4.449 10.066 1.00 46.00 103 ILE A O 1
ATOM 840 N N . ASN A 1 104 ? -22.406 6.569 10.141 1.00 41.72 104 ASN A N 1
ATOM 841 C CA . ASN A 1 104 ? -23.240 6.483 8.949 1.00 41.72 104 ASN A CA 1
ATOM 842 C C . ASN A 1 104 ? -22.332 6.171 7.753 1.00 41.72 104 ASN A C 1
ATOM 844 O O . ASN A 1 104 ? -21.476 6.979 7.398 1.00 41.72 104 ASN A O 1
ATOM 848 N N . THR A 1 105 ? -22.497 4.994 7.161 1.00 48.53 105 THR A N 1
ATOM 849 C CA . THR A 1 105 ? -22.052 4.717 5.797 1.00 48.53 105 THR A CA 1
ATOM 850 C C . THR A 1 105 ? -23.221 5.021 4.874 1.00 48.53 105 THR A C 1
ATOM 852 O O . THR A 1 105 ? -23.986 4.117 4.560 1.00 48.53 105 THR A O 1
ATOM 855 N N . ASP A 1 106 ? -23.357 6.285 4.494 1.00 42.31 106 ASP A N 1
ATOM 856 C CA . ASP A 1 106 ? -24.128 6.720 3.329 1.00 42.31 106 ASP A CA 1
ATOM 857 C C . ASP A 1 106 ? -23.307 7.814 2.631 1.00 42.31 106 ASP A C 1
ATOM 859 O O . ASP A 1 106 ? -23.316 8.966 3.062 1.00 42.31 106 ASP A O 1
ATOM 863 N N . ASP A 1 107 ? -22.483 7.379 1.672 1.00 40.31 107 ASP A N 1
ATOM 864 C CA . ASP A 1 107 ? -22.249 7.951 0.328 1.00 40.31 107 ASP A CA 1
ATOM 865 C C . ASP A 1 107 ? -21.156 7.136 -0.397 1.00 40.31 107 ASP A C 1
ATOM 867 O O . ASP A 1 107 ? -20.015 7.035 0.122 1.00 40.31 107 ASP A O 1
#